Protein AF-A0A4Y2BLW6-F1 (afdb_monomer_lite)

Structure (mmCIF, N/CA/C/O backbone):
data_AF-A0A4Y2BLW6-F1
#
_entry.id   AF-A0A4Y2BLW6-F1
#
loop_
_atom_site.group_PDB
_atom_site.id
_atom_site.type_symbol
_atom_site.label_atom_id
_atom_site.label_alt_id
_atom_site.label_comp_id
_atom_site.label_asym_id
_atom_site.label_entity_id
_atom_site.label_seq_id
_atom_site.pdbx_PDB_ins_code
_atom_site.Cartn_x
_atom_site.Cartn_y
_atom_site.Cartn_z
_atom_site.occupancy
_atom_site.B_iso_or_equiv
_atom_site.auth_seq_id
_atom_site.auth_comp_id
_atom_site.auth_asym_id
_atom_site.auth_atom_id
_atom_site.pdbx_PDB_model_num
ATOM 1 N N . MET A 1 1 ? 27.869 0.928 -22.771 1.00 40.59 1 MET A N 1
ATOM 2 C CA . MET A 1 1 ? 28.535 0.443 -21.534 1.00 40.59 1 MET A CA 1
ATOM 3 C C . MET A 1 1 ? 27.654 0.499 -20.268 1.00 40.59 1 MET A C 1
ATOM 5 O O . MET A 1 1 ? 28.111 0.060 -19.222 1.00 40.59 1 MET A O 1
ATOM 9 N N . LEU A 1 2 ? 26.396 0.978 -20.333 1.00 40.78 2 LEU A N 1
ATOM 10 C CA . LEU A 1 2 ? 25.452 0.998 -19.196 1.00 40.78 2 LEU A CA 1
ATOM 11 C C . LEU A 1 2 ? 24.601 -0.282 -19.042 1.00 40.78 2 LEU A C 1
ATOM 13 O O . LEU A 1 2 ? 23.996 -0.475 -17.993 1.00 40.78 2 LEU A O 1
ATOM 17 N N . GLU A 1 3 ? 24.599 -1.186 -20.024 1.00 51.84 3 GLU A N 1
ATOM 18 C CA . GLU A 1 3 ? 23.771 -2.406 -19.983 1.00 51.84 3 GLU A CA 1
ATOM 19 C C . GLU A 1 3 ? 24.405 -3.575 -19.202 1.00 51.84 3 GLU A C 1
ATOM 21 O O . GLU A 1 3 ? 23.697 -4.379 -18.597 1.00 51.84 3 GLU A O 1
ATOM 26 N N . PHE A 1 4 ? 25.739 -3.642 -19.105 1.00 40.47 4 PHE A N 1
ATOM 27 C CA . PHE A 1 4 ? 26.438 -4.756 -18.441 1.00 40.47 4 PHE A CA 1
ATOM 28 C C . PHE A 1 4 ? 26.279 -4.763 -16.910 1.00 40.47 4 PHE A C 1
ATOM 30 O O . PHE A 1 4 ? 26.214 -5.823 -16.292 1.00 40.47 4 PHE A O 1
ATOM 37 N N . ARG A 1 5 ? 26.148 -3.589 -16.273 1.00 44.56 5 ARG A N 1
ATOM 38 C CA . ARG A 1 5 ? 25.908 -3.499 -14.817 1.00 44.56 5 ARG A CA 1
ATOM 39 C C . ARG A 1 5 ? 24.470 -3.850 -14.427 1.00 44.56 5 ARG A C 1
ATOM 41 O O . ARG A 1 5 ? 24.249 -4.299 -13.304 1.00 44.56 5 ARG A O 1
ATOM 48 N N . VAL A 1 6 ? 23.516 -3.656 -15.337 1.00 51.31 6 VAL A N 1
ATOM 49 C CA . VAL A 1 6 ? 22.105 -4.017 -15.134 1.00 51.31 6 VAL A CA 1
ATOM 50 C C . VAL A 1 6 ? 21.927 -5.524 -15.315 1.00 51.31 6 VAL A C 1
ATOM 52 O O . VAL A 1 6 ? 21.319 -6.168 -14.463 1.00 51.31 6 VAL A O 1
ATOM 55 N N . LEU A 1 7 ? 22.560 -6.106 -16.338 1.00 50.34 7 LEU A N 1
ATOM 56 C CA . LEU A 1 7 ? 22.544 -7.551 -16.570 1.00 50.34 7 LEU A CA 1
ATOM 57 C C . LEU A 1 7 ? 23.270 -8.339 -15.469 1.00 50.34 7 LEU A C 1
ATOM 59 O O . LEU A 1 7 ? 22.717 -9.327 -15.000 1.00 50.34 7 LEU A O 1
ATOM 63 N N . CYS A 1 8 ? 24.429 -7.883 -14.971 1.00 44.72 8 CYS A N 1
ATOM 64 C CA . CYS A 1 8 ? 25.120 -8.578 -13.873 1.00 44.72 8 CYS A CA 1
ATOM 65 C C . CYS A 1 8 ? 24.321 -8.584 -12.561 1.00 44.72 8 CYS A C 1
ATOM 67 O O . CYS A 1 8 ? 24.333 -9.586 -11.857 1.00 44.72 8 CYS A O 1
ATOM 69 N N . LYS A 1 9 ? 23.588 -7.511 -12.226 1.00 51.50 9 LYS A N 1
ATOM 70 C CA . LYS A 1 9 ? 22.711 -7.521 -11.039 1.00 51.50 9 LYS A CA 1
ATOM 71 C C . LYS A 1 9 ? 21.482 -8.404 -11.236 1.00 51.50 9 LYS A C 1
ATOM 73 O O . LYS A 1 9 ? 21.091 -9.100 -10.308 1.00 51.50 9 LYS A O 1
ATOM 78 N N . MET A 1 10 ? 20.915 -8.411 -12.441 1.00 54.09 10 MET A N 1
ATOM 79 C CA . MET A 1 10 ? 19.788 -9.278 -12.775 1.00 54.09 10 MET A CA 1
ATOM 80 C C . MET A 1 10 ? 20.183 -10.761 -12.717 1.00 54.09 10 MET A C 1
ATOM 82 O O . MET A 1 10 ? 19.419 -11.558 -12.194 1.00 54.09 10 MET A O 1
ATOM 86 N N . TYR A 1 11 ? 21.394 -11.122 -13.163 1.00 52.09 11 TYR A N 1
ATOM 87 C CA . TYR A 1 11 ? 21.902 -12.499 -13.125 1.00 52.09 11 TYR A CA 1
ATOM 88 C C . TYR A 1 11 ? 22.244 -12.976 -11.704 1.00 52.09 11 TYR A C 1
ATOM 90 O O . TYR A 1 11 ? 22.006 -14.133 -11.381 1.00 52.09 11 TYR A O 1
ATOM 98 N N . VAL A 1 12 ? 22.749 -12.089 -10.837 1.00 54.69 12 VAL A N 1
ATOM 99 C CA . VAL A 1 12 ? 23.032 -12.424 -9.428 1.00 54.69 12 VAL A CA 1
ATOM 100 C C . VAL A 1 12 ? 21.733 -12.616 -8.639 1.00 54.69 12 VAL A C 1
ATOM 102 O O . VAL A 1 12 ? 21.592 -13.631 -7.974 1.00 54.69 12 VAL A O 1
ATOM 105 N N . CYS A 1 13 ? 20.724 -11.751 -8.811 1.00 49.78 13 CYS A N 1
ATOM 106 C CA . CYS A 1 13 ? 19.409 -11.971 -8.191 1.00 49.78 13 CYS A CA 1
ATOM 107 C C . CYS A 1 13 ? 18.672 -13.197 -8.762 1.00 49.78 13 CYS A C 1
ATOM 109 O O . CYS A 1 13 ? 17.903 -13.834 -8.050 1.00 49.78 13 CYS A O 1
ATOM 111 N N . TYR A 1 14 ? 18.911 -13.543 -10.030 1.00 49.50 14 TYR A N 1
ATOM 112 C CA . TYR A 1 14 ? 18.398 -14.765 -10.653 1.00 49.50 14 TYR A CA 1
ATOM 113 C C . TYR A 1 14 ? 19.078 -16.022 -10.084 1.00 49.50 14 TYR A C 1
ATOM 115 O O . TYR A 1 14 ? 18.399 -17.003 -9.804 1.00 49.50 14 TYR A O 1
ATOM 123 N N . LEU A 1 15 ? 20.394 -15.984 -9.839 1.00 48.50 15 LEU A N 1
ATOM 124 C CA . LEU A 1 15 ? 21.137 -17.056 -9.164 1.00 48.50 15 LEU A CA 1
ATOM 125 C C . LEU A 1 15 ? 20.735 -17.201 -7.686 1.00 48.50 15 LEU A C 1
ATOM 127 O O . LEU A 1 15 ? 20.573 -18.325 -7.219 1.00 48.50 15 LEU A O 1
ATOM 131 N N . ASP A 1 16 ? 20.477 -16.098 -6.981 1.00 41.81 16 ASP A N 1
ATOM 132 C CA . ASP A 1 16 ? 19.990 -16.121 -5.594 1.00 41.81 16 ASP A CA 1
ATOM 133 C C . ASP A 1 16 ? 18.547 -16.660 -5.497 1.00 41.81 16 ASP A C 1
ATOM 135 O O . ASP A 1 16 ? 18.219 -17.418 -4.584 1.00 41.81 16 ASP A O 1
ATOM 139 N N . ALA A 1 17 ? 17.688 -16.349 -6.475 1.00 44.06 17 ALA A N 1
ATOM 140 C CA . ALA A 1 17 ? 16.327 -16.887 -6.566 1.00 44.06 17 ALA A CA 1
ATOM 141 C C . ALA A 1 17 ? 16.292 -18.384 -6.939 1.00 44.06 17 ALA A C 1
ATOM 143 O O . ALA A 1 17 ? 15.412 -19.113 -6.479 1.00 44.06 17 ALA A O 1
ATOM 144 N N . ILE A 1 18 ? 17.270 -18.868 -7.717 1.00 44.72 18 ILE A N 1
ATOM 145 C CA . ILE A 1 18 ? 17.449 -20.301 -8.012 1.00 44.72 18 ILE A CA 1
ATOM 146 C C . ILE A 1 18 ? 17.840 -21.087 -6.746 1.00 44.72 18 ILE A C 1
ATOM 148 O O . ILE A 1 18 ? 17.411 -22.229 -6.589 1.00 44.72 18 ILE A O 1
ATOM 152 N N . ILE A 1 19 ? 18.592 -20.481 -5.819 1.00 44.25 19 ILE A N 1
ATOM 153 C CA . ILE A 1 19 ? 19.014 -21.118 -4.557 1.00 44.25 19 ILE A CA 1
ATOM 154 C C . ILE A 1 19 ? 17.853 -21.238 -3.546 1.00 44.25 19 ILE A C 1
ATOM 156 O O . ILE A 1 19 ? 17.834 -22.180 -2.757 1.00 44.25 19 ILE A O 1
ATOM 160 N N . ILE A 1 20 ? 16.861 -20.337 -3.583 1.00 49.72 20 ILE A N 1
ATOM 161 C CA . ILE A 1 20 ? 15.760 -20.272 -2.594 1.00 49.72 20 ILE A CA 1
ATOM 162 C C . ILE A 1 20 ? 14.512 -21.088 -3.011 1.00 49.72 20 ILE A C 1
ATOM 164 O O . ILE A 1 20 ? 13.627 -21.341 -2.198 1.00 49.72 20 ILE A O 1
ATOM 168 N N . GLY A 1 21 ? 14.466 -21.623 -4.236 1.00 44.47 21 GLY A N 1
ATOM 169 C CA . GLY A 1 21 ? 13.564 -22.735 -4.566 1.00 44.47 21 GLY A CA 1
ATOM 170 C C . GLY A 1 21 ? 12.084 -22.393 -4.796 1.00 44.47 21 GLY A C 1
ATOM 171 O O . GLY A 1 21 ? 11.241 -23.285 -4.706 1.00 44.47 21 GLY A O 1
ATOM 172 N N . GLU A 1 22 ? 11.730 -21.162 -5.170 1.00 43.47 22 GLU A N 1
ATOM 173 C CA . GLU A 1 22 ? 10.363 -20.848 -5.621 1.00 43.47 22 GLU A CA 1
ATOM 174 C C . GLU A 1 22 ? 10.171 -21.161 -7.118 1.00 43.47 22 GLU A C 1
ATOM 176 O O . GLU A 1 22 ? 10.156 -20.287 -7.984 1.00 43.47 22 GLU A O 1
ATOM 181 N N . LYS A 1 23 ? 9.980 -22.448 -7.436 1.00 42.44 23 LYS A N 1
ATOM 182 C CA . LYS A 1 23 ? 9.751 -22.959 -8.808 1.00 42.44 23 LYS A CA 1
ATOM 183 C C . LYS A 1 23 ? 8.566 -22.320 -9.555 1.00 42.44 23 LYS A C 1
ATOM 185 O O . LYS A 1 23 ? 8.520 -22.375 -10.779 1.00 42.44 23 LYS A O 1
ATOM 190 N N . LYS A 1 24 ? 7.618 -21.698 -8.851 1.00 43.09 24 LYS A N 1
ATOM 191 C CA . LYS A 1 24 ? 6.344 -21.233 -9.426 1.00 43.09 24 LYS A CA 1
ATOM 192 C C . LYS A 1 24 ? 6.463 -19.944 -10.249 1.00 43.09 24 LYS A C 1
ATOM 194 O O . LYS A 1 24 ? 5.671 -19.725 -11.157 1.00 43.09 24 LYS A O 1
ATOM 199 N N . ILE A 1 25 ? 7.467 -19.110 -9.969 1.00 44.31 25 ILE A N 1
ATOM 200 C CA . ILE A 1 25 ? 7.733 -17.880 -10.739 1.00 44.31 25 ILE A CA 1
ATOM 201 C C . ILE A 1 25 ? 8.405 -18.221 -12.083 1.00 44.31 25 ILE A C 1
ATOM 203 O O . ILE A 1 25 ? 8.240 -17.503 -13.067 1.00 44.31 25 ILE A O 1
ATOM 207 N N . PHE A 1 26 ? 9.122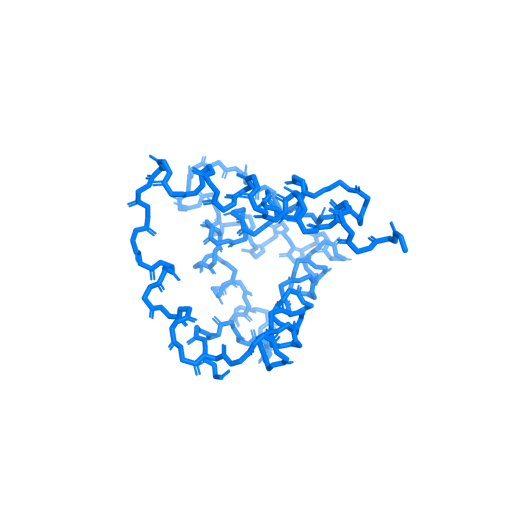 -19.347 -12.142 1.00 38.28 26 PHE A N 1
ATOM 208 C CA . PHE A 1 26 ? 9.906 -19.756 -13.305 1.00 38.28 26 PHE A CA 1
ATOM 209 C C . PHE A 1 26 ? 9.065 -20.373 -14.433 1.00 38.28 26 PHE A C 1
ATOM 211 O O . PHE A 1 26 ? 9.387 -20.179 -15.602 1.00 38.28 26 PHE A O 1
ATOM 218 N N . GLU A 1 27 ? 7.967 -21.072 -14.121 1.00 40.47 27 GLU A N 1
ATOM 219 C CA . GLU A 1 27 ? 7.126 -21.709 -15.152 1.00 40.47 27 GLU A CA 1
ATOM 220 C C . GLU A 1 27 ? 6.471 -20.690 -16.102 1.00 40.47 27 GLU A C 1
ATOM 222 O O . GLU A 1 27 ? 6.361 -20.953 -17.298 1.00 40.47 27 GLU A O 1
ATOM 227 N N . ASN A 1 28 ? 6.160 -19.480 -15.625 1.00 45.19 28 ASN A N 1
ATOM 228 C CA . ASN A 1 28 ? 5.595 -18.410 -16.458 1.00 45.19 28 ASN A CA 1
ATOM 229 C C . ASN A 1 28 ? 6.636 -17.639 -17.293 1.00 45.19 28 ASN A C 1
ATOM 231 O O . ASN A 1 28 ? 6.262 -16.825 -18.137 1.00 45.19 28 ASN A O 1
ATOM 235 N N . PHE A 1 29 ? 7.938 -17.869 -17.089 1.00 45.03 29 PHE A N 1
ATOM 236 C CA . PHE A 1 29 ? 8.998 -17.168 -17.826 1.00 45.03 29 PHE A CA 1
ATOM 237 C C . PHE A 1 29 ? 9.217 -17.735 -19.243 1.00 45.03 29 PHE A C 1
ATOM 239 O O . PHE A 1 29 ? 9.844 -17.092 -20.082 1.00 45.03 29 PHE A O 1
ATOM 246 N N . ASN A 1 30 ? 8.682 -18.926 -19.531 1.00 48.25 30 ASN A N 1
ATOM 247 C CA . ASN A 1 30 ? 9.029 -19.710 -20.719 1.00 48.25 30 ASN A CA 1
ATOM 248 C C . ASN A 1 30 ? 8.205 -19.420 -21.991 1.00 48.25 30 ASN A C 1
ATOM 250 O O . ASN A 1 30 ? 8.397 -20.120 -22.982 1.00 48.25 30 ASN A O 1
ATOM 254 N N . HIS A 1 31 ? 7.332 -18.403 -22.021 1.00 53.84 31 HIS A N 1
ATOM 255 C CA . HIS A 1 31 ? 6.523 -18.107 -23.222 1.00 53.84 31 HIS A CA 1
ATOM 256 C C . HIS A 1 31 ? 6.557 -16.640 -23.706 1.00 53.84 31 HIS A C 1
ATOM 258 O O . HIS A 1 31 ? 6.043 -16.346 -24.784 1.00 53.84 31 HIS A O 1
ATOM 264 N N . LEU A 1 32 ? 7.164 -15.698 -22.971 1.00 52.31 32 LEU A N 1
ATOM 265 C CA . LEU A 1 32 ? 7.221 -14.289 -23.393 1.00 52.31 32 LEU A CA 1
ATOM 266 C C . LEU A 1 32 ? 8.616 -13.890 -23.873 1.00 52.31 32 LEU A C 1
ATOM 268 O O . LEU A 1 32 ? 9.613 -14.086 -23.176 1.00 52.31 32 LEU A O 1
ATOM 272 N N . SER A 1 33 ? 8.688 -13.252 -25.043 1.00 61.88 33 SER A N 1
ATOM 273 C CA . SER A 1 33 ? 9.930 -12.634 -25.496 1.00 61.88 33 SER A CA 1
ATOM 274 C C . SER A 1 33 ?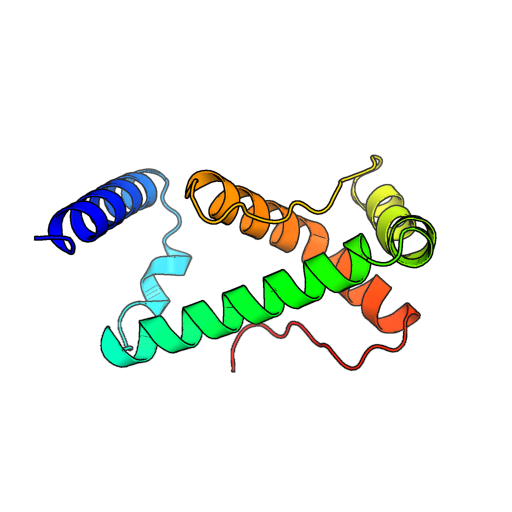 10.339 -11.511 -24.530 1.00 61.88 33 SER A C 1
ATOM 276 O O . SER A 1 33 ? 9.500 -10.787 -23.985 1.00 61.88 33 SER A O 1
ATOM 278 N N . ARG A 1 34 ? 11.650 -11.321 -24.318 1.00 56.06 34 ARG A N 1
ATOM 279 C CA . ARG A 1 34 ? 12.196 -10.259 -23.445 1.00 56.06 34 ARG A CA 1
ATOM 280 C C . ARG A 1 34 ? 11.606 -8.874 -23.764 1.00 56.06 34 ARG A C 1
ATOM 282 O O . ARG A 1 34 ? 11.438 -8.058 -22.862 1.00 56.06 34 ARG A O 1
ATOM 289 N N . VAL A 1 35 ? 11.297 -8.625 -25.037 1.00 60.22 35 VAL A N 1
ATOM 290 C CA . VAL A 1 35 ? 10.757 -7.359 -25.555 1.00 60.22 35 VAL A CA 1
ATOM 291 C C . VAL A 1 35 ? 9.331 -7.099 -25.059 1.00 60.22 35 VAL A C 1
ATOM 293 O O . VAL A 1 35 ? 8.990 -5.957 -24.769 1.00 60.22 35 VAL A O 1
ATOM 296 N N . GLU A 1 36 ? 8.520 -8.141 -24.889 1.00 62.72 36 GLU A N 1
ATOM 297 C CA . GLU A 1 36 ? 7.126 -8.031 -24.434 1.00 62.72 36 GLU A CA 1
ATOM 298 C C . GLU A 1 36 ? 6.998 -8.108 -22.909 1.00 62.72 36 GLU A C 1
ATOM 300 O O . GLU A 1 36 ? 6.079 -7.532 -22.325 1.00 62.72 36 GLU A O 1
ATOM 305 N N . ALA A 1 37 ? 7.936 -8.788 -22.246 1.00 66.81 37 ALA A N 1
ATOM 306 C CA . ALA A 1 37 ? 7.941 -8.937 -20.795 1.00 66.81 37 ALA A CA 1
ATOM 307 C C . ALA A 1 37 ? 8.233 -7.608 -20.072 1.00 66.81 37 ALA A C 1
ATOM 309 O O . ALA A 1 37 ? 7.557 -7.258 -19.104 1.00 66.81 37 ALA A O 1
ATOM 310 N N . ILE A 1 38 ? 9.225 -6.843 -20.547 1.00 69.00 38 ILE A N 1
ATOM 311 C CA . ILE A 1 38 ? 9.693 -5.618 -19.873 1.00 69.00 38 ILE A CA 1
ATOM 312 C C . ILE A 1 38 ? 8.579 -4.556 -19.733 1.00 69.00 38 ILE A C 1
ATOM 314 O O . ILE A 1 38 ? 8.396 -4.055 -18.618 1.00 69.00 38 ILE A O 1
ATOM 318 N N . PRO A 1 39 ? 7.806 -4.215 -20.788 1.00 75.19 39 PRO A N 1
ATOM 319 C CA . PRO A 1 39 ? 6.711 -3.251 -20.676 1.00 75.19 39 PRO A CA 1
ATOM 320 C C . PRO A 1 39 ? 5.619 -3.707 -19.702 1.00 75.19 39 PRO A C 1
ATOM 322 O O . PRO A 1 39 ? 5.242 -2.943 -18.815 1.00 75.19 39 PRO A O 1
ATOM 325 N N . ARG A 1 40 ? 5.191 -4.975 -19.787 1.00 74.88 40 ARG A N 1
ATOM 326 C CA . ARG A 1 40 ? 4.137 -5.535 -18.924 1.00 74.88 40 ARG A CA 1
ATOM 327 C C . ARG A 1 40 ? 4.499 -5.456 -17.443 1.00 74.88 40 ARG A C 1
ATOM 329 O O . ARG A 1 40 ? 3.695 -5.002 -16.630 1.00 74.88 40 ARG A O 1
ATOM 336 N N . TYR A 1 41 ? 5.723 -5.842 -17.079 1.00 76.94 41 TYR A N 1
ATOM 337 C CA . TYR A 1 41 ? 6.170 -5.740 -15.689 1.00 76.94 41 TYR A CA 1
ATOM 338 C C . TYR A 1 41 ? 6.242 -4.291 -15.216 1.00 76.94 41 TYR A C 1
ATOM 340 O O . TYR A 1 41 ? 5.852 -3.996 -14.086 1.00 76.94 41 TYR A O 1
ATOM 348 N N . ASN A 1 42 ? 6.699 -3.366 -16.063 1.00 81.19 42 ASN A N 1
ATOM 349 C CA . ASN A 1 42 ? 6.708 -1.955 -15.700 1.00 81.19 42 ASN A CA 1
ATOM 350 C C . ASN A 1 42 ? 5.285 -1.430 -15.453 1.00 81.19 42 ASN A C 1
ATOM 352 O O . ASN A 1 42 ? 5.073 -0.735 -14.461 1.00 81.19 42 ASN A O 1
ATOM 356 N N . ASP A 1 43 ? 4.308 -1.812 -16.275 1.00 82.75 43 ASP A N 1
ATOM 357 C CA . ASP A 1 43 ? 2.909 -1.413 -16.098 1.00 82.75 43 ASP A CA 1
ATOM 358 C C . ASP A 1 43 ? 2.318 -1.946 -14.789 1.00 82.75 43 ASP A C 1
ATOM 360 O O . ASP A 1 43 ? 1.705 -1.185 -14.032 1.00 82.75 43 ASP A O 1
ATOM 364 N N . LEU A 1 44 ? 2.573 -3.216 -14.456 1.00 81.94 44 LEU A N 1
ATOM 365 C CA . LEU A 1 44 ? 2.192 -3.805 -13.166 1.00 81.94 44 LEU A CA 1
ATOM 366 C C . LEU A 1 44 ? 2.830 -3.051 -11.992 1.00 81.94 44 LEU A C 1
ATOM 368 O O . LEU A 1 44 ? 2.143 -2.669 -11.041 1.00 81.94 44 LEU A O 1
ATOM 372 N N . LEU A 1 45 ? 4.126 -2.746 -12.075 1.00 84.38 45 LEU A N 1
ATOM 373 C CA . LEU A 1 45 ? 4.817 -1.965 -11.049 1.00 84.38 45 LEU A CA 1
ATOM 374 C C . LEU A 1 45 ? 4.242 -0.550 -10.919 1.00 84.38 45 LEU A C 1
ATOM 376 O O . LEU A 1 45 ? 4.125 -0.034 -9.805 1.00 84.38 45 LEU A O 1
ATOM 380 N N . GLN A 1 46 ? 3.861 0.098 -12.024 1.00 86.25 46 GLN A N 1
ATOM 381 C CA . GLN A 1 46 ? 3.196 1.400 -11.964 1.00 86.25 46 GLN A CA 1
ATOM 3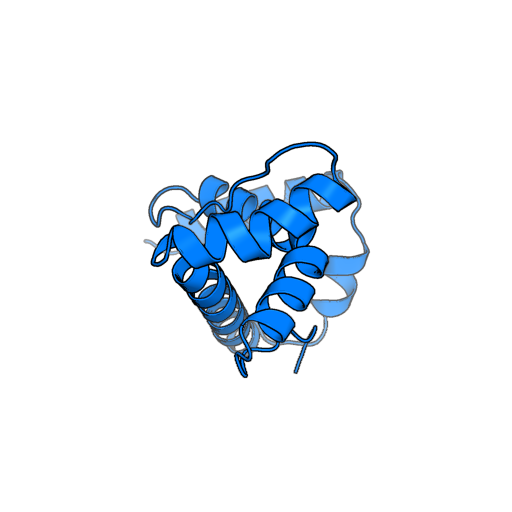82 C C . GLN A 1 46 ? 1.811 1.302 -11.321 1.00 86.25 46 GLN A C 1
ATOM 384 O O . GLN A 1 46 ? 1.467 2.184 -10.531 1.00 86.25 46 GLN A O 1
ATOM 389 N N . LYS A 1 47 ? 1.033 0.245 -11.595 1.00 87.19 47 LYS A N 1
ATOM 390 C CA . LYS A 1 47 ? -0.255 -0.010 -10.925 1.00 87.19 47 LYS A CA 1
ATOM 391 C C . LYS A 1 47 ? -0.064 -0.143 -9.411 1.00 87.19 47 LYS A C 1
ATOM 393 O O . LYS A 1 47 ? -0.716 0.579 -8.656 1.00 87.19 47 LYS A O 1
ATOM 398 N N . VAL A 1 48 ? 0.893 -0.958 -8.963 1.00 87.31 48 VAL A N 1
ATOM 399 C CA . VAL A 1 48 ? 1.215 -1.120 -7.530 1.00 87.31 48 VAL A CA 1
ATOM 400 C C . VAL A 1 48 ? 1.628 0.214 -6.902 1.00 87.31 48 VAL A C 1
ATOM 402 O O . VAL A 1 48 ? 1.078 0.620 -5.878 1.00 87.31 48 VAL A O 1
ATOM 405 N N . ARG A 1 49 ? 2.531 0.970 -7.544 1.00 90.50 49 ARG A N 1
ATOM 406 C CA . ARG A 1 49 ? 2.940 2.301 -7.057 1.00 90.50 49 ARG A CA 1
ATOM 407 C C . ARG A 1 49 ? 1.768 3.276 -6.967 1.00 90.50 49 ARG A C 1
ATOM 409 O O . ARG A 1 49 ? 1.742 4.095 -6.050 1.00 90.50 49 ARG A O 1
ATOM 416 N N . LYS A 1 50 ? 0.817 3.232 -7.908 1.00 89.44 50 LYS A N 1
ATOM 417 C CA . LYS A 1 50 ? -0.408 4.049 -7.859 1.00 89.44 50 LYS A CA 1
ATOM 418 C C . LYS A 1 50 ? -1.272 3.665 -6.656 1.00 89.44 50 LYS A C 1
ATOM 420 O O . LYS A 1 50 ? -1.649 4.565 -5.910 1.00 89.44 50 LYS A O 1
ATOM 425 N N . GLY A 1 51 ? -1.494 2.370 -6.422 1.00 85.88 51 GLY A N 1
ATOM 426 C CA . GLY A 1 51 ? -2.231 1.868 -5.256 1.00 85.88 51 GLY A CA 1
ATOM 427 C C . GLY A 1 51 ? -1.597 2.301 -3.935 1.00 85.88 51 GLY A C 1
ATOM 428 O O . GLY A 1 51 ? -2.248 2.923 -3.103 1.00 85.88 51 GLY A O 1
ATOM 429 N N . VAL A 1 52 ? -0.286 2.099 -3.777 1.00 89.06 52 VAL A N 1
ATOM 430 C CA . VAL A 1 52 ? 0.445 2.551 -2.580 1.00 89.06 52 VAL A CA 1
ATOM 431 C C . VAL A 1 52 ? 0.322 4.068 -2.386 1.00 89.06 52 VAL A C 1
ATOM 433 O O . VAL A 1 52 ? 0.078 4.540 -1.275 1.00 89.06 52 VAL A O 1
ATOM 436 N N . LYS A 1 53 ? 0.458 4.858 -3.459 1.00 89.94 53 LYS A N 1
ATOM 437 C CA . LYS A 1 53 ? 0.321 6.322 -3.392 1.00 89.94 53 LYS A CA 1
ATOM 438 C C . LYS A 1 53 ? -1.087 6.771 -3.016 1.00 89.94 53 LYS A C 1
ATOM 440 O O . LYS A 1 53 ? -1.195 7.804 -2.363 1.00 89.94 53 LYS A O 1
ATOM 445 N N . LEU A 1 54 ? -2.132 6.045 -3.413 1.00 87.31 54 LEU A N 1
ATOM 446 C CA . LEU A 1 54 ? -3.518 6.368 -3.065 1.00 87.31 54 LEU A CA 1
ATOM 447 C C . LEU A 1 54 ? -3.682 6.460 -1.545 1.00 87.31 54 LEU A C 1
ATOM 449 O O . LEU A 1 54 ? -4.154 7.474 -1.035 1.00 87.31 54 LEU A O 1
ATOM 453 N N . PHE A 1 55 ? -3.205 5.443 -0.828 1.00 86.12 55 PHE A N 1
ATOM 454 C CA . PHE A 1 55 ? -3.288 5.409 0.627 1.00 86.12 55 PHE A CA 1
ATOM 455 C C . PHE A 1 55 ? -2.310 6.386 1.285 1.00 86.12 55 PHE A C 1
ATOM 457 O O . PHE A 1 55 ? -2.698 7.135 2.173 1.00 86.12 55 PHE A O 1
ATOM 464 N N . LYS A 1 56 ? -1.057 6.475 0.814 1.00 86.56 56 LYS A N 1
ATOM 465 C CA . LYS A 1 56 ? -0.073 7.401 1.414 1.00 86.56 56 LYS A CA 1
ATOM 466 C C . LYS A 1 56 ? -0.419 8.882 1.234 1.00 86.56 56 LYS A C 1
ATOM 468 O O . LYS A 1 56 ? 0.083 9.708 1.986 1.00 86.56 56 LYS A O 1
ATOM 473 N N . ARG A 1 57 ? -1.240 9.234 0.238 1.00 87.12 57 ARG A N 1
ATOM 474 C CA . ARG A 1 57 ? -1.713 10.612 0.017 1.00 87.12 57 ARG A CA 1
ATOM 475 C C . ARG A 1 57 ? -2.857 11.017 0.940 1.00 87.12 57 ARG A C 1
ATOM 477 O O . ARG A 1 57 ? -3.077 12.210 1.105 1.00 87.12 57 ARG A O 1
ATOM 484 N N . SER A 1 58 ? -3.588 10.062 1.510 1.00 82.19 58 SER A N 1
ATOM 485 C CA . SER A 1 58 ? -4.729 10.338 2.380 1.00 82.19 58 SER A CA 1
ATOM 486 C C . SER A 1 58 ? -4.563 9.589 3.703 1.00 82.19 58 SER A C 1
ATOM 488 O O . SER A 1 58 ? -4.942 8.420 3.791 1.00 82.19 58 SER A O 1
ATOM 490 N N . PRO A 1 59 ? -4.026 10.261 4.741 1.00 77.50 59 PRO A N 1
ATOM 491 C CA . PRO A 1 59 ? -3.845 9.666 6.064 1.00 77.50 59 PRO A CA 1
ATOM 492 C C . PRO A 1 59 ? -5.146 9.082 6.623 1.00 77.50 59 PRO A C 1
ATOM 494 O O . PRO A 1 59 ? -5.153 7.970 7.131 1.00 77.50 59 PRO A O 1
ATOM 497 N N . THR A 1 60 ? -6.274 9.767 6.417 1.00 80.62 60 THR A N 1
ATOM 498 C CA . THR A 1 60 ? -7.599 9.311 6.860 1.00 80.62 60 THR A CA 1
ATOM 499 C C . THR A 1 60 ? -8.006 7.981 6.222 1.00 80.62 60 THR A C 1
ATOM 501 O O . THR A 1 60 ? -8.435 7.076 6.928 1.00 80.62 60 THR A O 1
ATOM 504 N N . LYS A 1 61 ? -7.829 7.814 4.902 1.00 78.06 61 LYS A N 1
ATOM 505 C CA . LYS A 1 61 ? -8.127 6.540 4.216 1.00 78.06 61 LYS A CA 1
ATOM 506 C C . LYS A 1 61 ? -7.189 5.423 4.666 1.00 78.06 61 LYS A C 1
ATOM 508 O O . LYS A 1 61 ? -7.589 4.265 4.754 1.00 78.06 61 LYS A O 1
ATOM 513 N N . TYR A 1 62 ? -5.936 5.768 4.933 1.00 82.62 62 TYR A N 1
ATOM 514 C CA . TYR A 1 62 ? -4.938 4.818 5.390 1.00 82.62 62 TYR A CA 1
ATOM 515 C C . TYR A 1 62 ? -5.237 4.312 6.811 1.00 82.62 62 TYR A C 1
ATOM 517 O O . TYR A 1 62 ? -5.297 3.101 7.013 1.00 82.62 62 TYR A O 1
ATOM 525 N N . ASP A 1 63 ? -5.500 5.207 7.763 1.00 80.06 63 ASP A N 1
ATOM 526 C CA . ASP A 1 63 ? -5.750 4.830 9.158 1.00 80.06 63 ASP A CA 1
ATOM 527 C C . ASP A 1 63 ? -7.146 4.226 9.370 1.00 80.06 63 ASP A C 1
ATOM 529 O O . ASP A 1 63 ? -7.287 3.265 10.125 1.00 80.06 63 ASP A O 1
ATOM 533 N N . MET A 1 64 ? -8.183 4.736 8.694 1.00 81.19 64 MET A N 1
ATOM 534 C CA . MET A 1 64 ? -9.559 4.272 8.924 1.00 81.19 64 MET A CA 1
ATOM 535 C C . MET A 1 64 ? -9.917 3.007 8.142 1.00 81.19 64 MET A C 1
ATOM 537 O O . MET A 1 64 ? -10.592 2.137 8.687 1.00 81.19 64 MET A O 1
ATOM 541 N N . CYS A 1 65 ? -9.488 2.889 6.882 1.00 82.75 65 CYS A N 1
ATOM 542 C CA . CYS A 1 65 ? -9.858 1.750 6.040 1.00 82.75 65 CYS A CA 1
ATOM 543 C C . CYS A 1 65 ? -8.782 0.666 6.105 1.00 82.75 65 CYS A C 1
ATOM 545 O O . CYS A 1 65 ? -9.054 -0.461 6.504 1.00 82.75 65 CYS A O 1
ATOM 547 N N . LEU A 1 66 ? -7.534 1.004 5.761 1.00 85.75 66 LEU A N 1
ATOM 548 C CA . LEU A 1 66 ? -6.489 -0.010 5.618 1.00 85.75 66 LEU A CA 1
ATOM 549 C C . LEU A 1 66 ? -6.006 -0.544 6.973 1.00 85.75 66 LEU A C 1
ATOM 551 O O . LEU A 1 66 ? -5.997 -1.756 7.171 1.00 85.75 66 LEU A O 1
ATOM 555 N N . GLN A 1 67 ? -5.626 0.325 7.917 1.00 90.12 67 GLN A N 1
ATOM 556 C CA . GLN A 1 67 ? -5.075 -0.135 9.201 1.00 90.12 67 GLN A CA 1
ATOM 557 C C . GL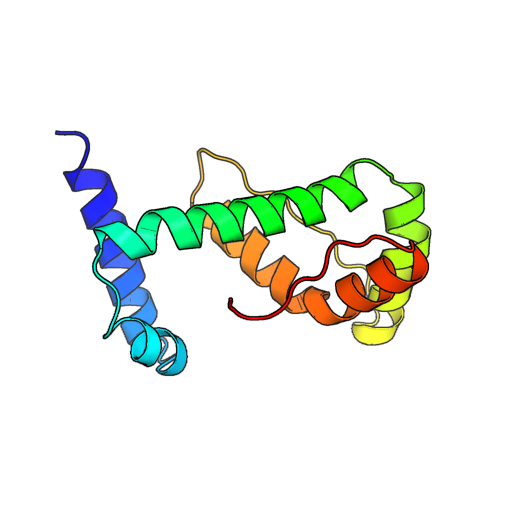N A 1 67 ? -6.077 -0.946 10.026 1.00 90.12 67 GLN A C 1
ATOM 559 O O . GLN A 1 67 ? -5.657 -1.833 10.764 1.00 90.12 67 GLN A O 1
ATOM 564 N N . LYS A 1 68 ? -7.384 -0.709 9.869 1.00 90.19 68 LYS A N 1
ATOM 565 C CA . LYS A 1 68 ? -8.426 -1.538 10.485 1.00 90.19 68 LYS A CA 1
ATOM 566 C C . LYS A 1 68 ? -8.299 -3.004 10.053 1.00 90.19 68 LYS A C 1
ATOM 568 O O . LYS A 1 68 ? -8.093 -3.868 10.900 1.00 90.19 68 LYS A O 1
ATOM 573 N N . TYR A 1 69 ? -8.317 -3.271 8.746 1.00 89.19 69 TYR A N 1
ATOM 574 C CA . TYR A 1 69 ? -8.197 -4.634 8.217 1.00 89.19 69 TYR A CA 1
ATOM 575 C C . TYR A 1 69 ? -6.840 -5.274 8.517 1.00 89.19 69 TYR A C 1
ATOM 577 O O . TYR A 1 69 ? -6.758 -6.464 8.805 1.00 89.19 69 TYR A O 1
ATOM 585 N N . VAL A 1 70 ? -5.771 -4.478 8.502 1.00 89.44 70 VAL A N 1
ATOM 586 C CA . VAL A 1 70 ? -4.419 -4.963 8.804 1.00 89.44 70 VAL A CA 1
ATOM 587 C C . VAL A 1 70 ? -4.276 -5.373 10.272 1.00 89.44 70 VAL A C 1
ATOM 589 O O . VAL A 1 70 ? -3.649 -6.392 10.566 1.00 89.44 70 VAL A O 1
ATOM 592 N N . LYS A 1 71 ? -4.886 -4.620 11.194 1.00 90.69 71 LYS A N 1
ATOM 593 C CA . LYS A 1 71 ? -4.946 -4.981 12.617 1.00 90.69 71 LYS A CA 1
ATOM 594 C C . LYS A 1 71 ? -5.760 -6.246 12.846 1.00 90.69 71 LYS A C 1
ATOM 596 O O . LYS A 1 71 ? -5.343 -7.067 13.653 1.00 90.69 71 LYS A O 1
ATOM 601 N N . GLU A 1 72 ? -6.880 -6.409 12.149 1.00 87.50 72 GLU A N 1
ATOM 602 C CA . GLU A 1 72 ? -7.714 -7.611 12.252 1.00 87.50 72 GLU A CA 1
ATOM 603 C C . GLU A 1 72 ? -6.973 -8.868 11.763 1.00 87.50 72 GLU A C 1
ATOM 605 O O . GLU A 1 72 ? -7.048 -9.906 12.412 1.00 87.50 72 GLU A O 1
ATOM 610 N N . ASP A 1 73 ? -6.221 -8.774 10.662 1.00 85.75 73 ASP A N 1
ATOM 611 C CA . ASP A 1 73 ? -5.543 -9.924 10.047 1.00 85.75 73 ASP A CA 1
ATOM 612 C C . ASP A 1 73 ? -4.200 -10.273 10.715 1.00 85.75 73 ASP A C 1
ATOM 614 O O . ASP A 1 73 ? -3.916 -11.427 11.028 1.00 85.75 73 ASP A O 1
ATOM 618 N N . THR A 1 74 ? -3.350 -9.271 10.963 1.00 83.06 74 THR A N 1
ATOM 619 C CA . THR A 1 74 ? -1.981 -9.481 11.471 1.00 83.06 74 THR A CA 1
ATOM 620 C C . THR A 1 74 ? -1.840 -9.179 12.973 1.00 83.06 74 THR A C 1
ATOM 622 O O . THR A 1 74 ? -0.797 -9.459 13.569 1.00 83.06 74 THR A O 1
ATOM 625 N N . GLY A 1 75 ? -2.850 -8.578 13.612 1.00 85.12 75 GLY A N 1
ATOM 626 C CA . GLY A 1 75 ? -2.801 -8.169 15.025 1.00 85.12 75 GLY A CA 1
ATOM 627 C C . GLY A 1 75 ? -1.887 -6.969 15.312 1.00 85.12 75 GLY A C 1
ATOM 628 O O . GLY A 1 75 ? -1.715 -6.578 16.465 1.00 85.12 75 GLY A O 1
ATOM 629 N N . LYS A 1 76 ? -1.256 -6.392 14.282 1.00 88.12 76 LYS A N 1
ATOM 630 C CA . LYS A 1 76 ? -0.322 -5.260 14.375 1.00 88.12 76 LYS A CA 1
ATOM 631 C C . LYS A 1 76 ? -0.489 -4.347 13.174 1.00 88.12 76 LYS A C 1
ATOM 633 O O . LYS A 1 76 ? -0.822 -4.805 12.086 1.00 88.12 76 LYS A O 1
ATOM 638 N N . GLU A 1 77 ? -0.171 -3.074 13.362 1.00 86.38 77 GLU A N 1
ATOM 639 C CA . GLU A 1 77 ? -0.104 -2.116 12.263 1.00 86.38 77 GLU A CA 1
ATOM 640 C C . GLU A 1 77 ? 1.068 -2.447 11.337 1.00 86.38 77 GLU A C 1
ATOM 642 O O . GLU A 1 77 ? 2.214 -2.603 11.770 1.00 86.38 77 GLU A O 1
ATOM 647 N N . LEU A 1 78 ? 0.782 -2.545 10.041 1.00 88.19 78 LEU A N 1
ATOM 648 C CA . LEU A 1 78 ? 1.792 -2.684 9.001 1.00 88.19 78 LEU A CA 1
ATOM 649 C C . LEU A 1 78 ? 1.642 -1.552 8.005 1.00 88.19 78 LEU A C 1
ATOM 651 O O . LEU A 1 78 ? 0.558 -1.311 7.470 1.00 88.19 78 LEU A O 1
ATOM 655 N N . SER A 1 79 ? 2.758 -0.880 7.731 1.00 87.44 79 SER A N 1
ATOM 656 C CA . SER A 1 79 ? 2.765 0.261 6.836 1.00 87.44 79 SER A CA 1
ATOM 657 C C . SER A 1 79 ? 3.110 -0.074 5.400 1.00 87.44 79 SER A C 1
ATOM 659 O O . SER A 1 79 ? 3.940 -0.938 5.107 1.00 87.44 79 SER A O 1
ATOM 661 N N . LEU A 1 80 ? 2.463 0.650 4.483 1.00 89.44 80 LEU A N 1
ATOM 662 C CA . LEU A 1 80 ? 2.785 0.581 3.066 1.00 89.44 80 LEU A CA 1
ATOM 663 C C . LEU A 1 80 ? 4.076 1.351 2.778 1.00 89.44 80 LEU A C 1
ATOM 665 O O . LEU A 1 80 ? 4.233 2.544 3.079 1.00 89.44 80 LEU A O 1
ATOM 669 N N . ILE A 1 81 ? 5.002 0.651 2.134 1.00 90.88 81 ILE A N 1
ATOM 670 C CA . ILE A 1 81 ? 6.305 1.168 1.730 1.00 90.88 81 ILE A CA 1
ATOM 671 C C . ILE A 1 81 ? 6.205 1.572 0.262 1.00 90.88 81 ILE A C 1
ATOM 673 O O . ILE A 1 81 ? 5.620 0.850 -0.535 1.00 90.88 81 ILE A O 1
ATOM 677 N N . LEU A 1 82 ? 6.761 2.731 -0.090 1.00 89.94 82 LEU A N 1
ATOM 678 C CA . LEU A 1 82 ? 6.953 3.124 -1.484 1.00 89.94 82 LEU A CA 1
ATOM 679 C C . LEU A 1 82 ? 8.436 2.957 -1.803 1.00 89.94 82 LEU A C 1
ATOM 681 O O . LEU A 1 82 ? 9.278 3.346 -0.991 1.00 89.94 82 LEU A O 1
ATOM 685 N N . ASP A 1 83 ? 8.744 2.379 -2.957 1.00 89.69 83 ASP A N 1
ATOM 686 C CA . ASP A 1 83 ? 10.118 2.163 -3.387 1.00 89.69 83 ASP A CA 1
ATOM 687 C C . ASP A 1 83 ? 10.856 3.484 -3.659 1.00 89.69 83 ASP A C 1
ATOM 689 O O . ASP A 1 83 ? 10.268 4.507 -4.023 1.00 89.69 83 ASP A O 1
ATOM 693 N N . CYS A 1 84 ? 12.178 3.460 -3.505 1.00 82.44 84 CYS A N 1
ATOM 694 C CA . CYS A 1 84 ? 13.059 4.539 -3.913 1.00 82.44 84 CYS A CA 1
ATOM 695 C C . CYS A 1 84 ? 13.832 4.137 -5.176 1.00 82.44 84 CYS A C 1
ATOM 697 O O . CYS A 1 84 ? 14.484 3.096 -5.241 1.00 82.44 84 CYS A O 1
ATOM 699 N N . ARG A 1 85 ? 13.797 5.009 -6.193 1.00 73.12 85 ARG A N 1
ATOM 700 C CA . ARG A 1 85 ? 14.282 4.709 -7.557 1.00 73.12 85 ARG A CA 1
ATOM 701 C C . ARG A 1 85 ? 15.731 4.215 -7.627 1.00 73.12 85 ARG A C 1
ATOM 703 O O . ARG A 1 85 ? 16.089 3.503 -8.554 1.00 73.12 85 ARG A O 1
ATOM 710 N N . ILE A 1 86 ? 16.565 4.629 -6.676 1.00 72.38 86 ILE A N 1
ATOM 711 C CA . ILE A 1 86 ? 18.019 4.424 -6.706 1.00 72.38 86 ILE A CA 1
ATOM 712 C C . ILE A 1 86 ? 18.417 3.095 -6.033 1.00 72.38 86 ILE A C 1
ATOM 714 O O . ILE A 1 86 ? 19.487 2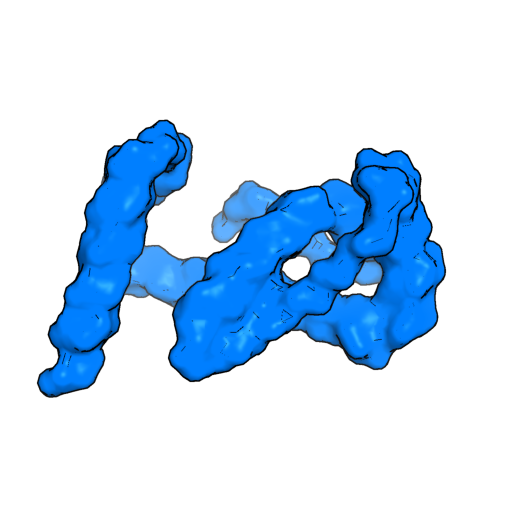.554 -6.314 1.00 72.38 86 ILE A O 1
ATOM 718 N N . ARG A 1 87 ? 17.569 2.525 -5.161 1.00 74.88 87 ARG A N 1
ATOM 719 C CA . ARG A 1 87 ? 17.909 1.337 -4.362 1.00 74.88 87 ARG A CA 1
ATOM 720 C C . ARG A 1 87 ? 16.990 0.172 -4.707 1.00 74.88 87 ARG A C 1
ATOM 722 O O . ARG A 1 87 ? 15.862 0.113 -4.235 1.00 74.88 87 ARG A O 1
ATOM 729 N N . TRP A 1 88 ? 17.505 -0.792 -5.462 1.00 75.50 88 TRP A N 1
ATOM 730 C CA . TRP A 1 88 ? 16.752 -1.965 -5.928 1.00 75.50 88 TRP A CA 1
ATOM 731 C C . TRP A 1 88 ? 16.062 -2.761 -4.803 1.00 75.50 88 TRP A C 1
ATOM 733 O O . TRP A 1 88 ? 14.906 -3.136 -4.960 1.00 75.50 88 TRP A O 1
ATOM 743 N N . ASN A 1 89 ? 16.700 -2.909 -3.635 1.00 81.25 89 ASN A N 1
ATOM 744 C CA . ASN A 1 89 ? 16.094 -3.576 -2.471 1.00 81.25 89 ASN A CA 1
ATOM 745 C C . ASN A 1 89 ? 14.762 -2.950 -2.042 1.00 81.25 89 ASN A C 1
ATOM 747 O O . ASN A 1 89 ? 13.884 -3.644 -1.547 1.00 81.25 89 ASN A O 1
ATOM 751 N N . SER A 1 90 ? 14.592 -1.641 -2.245 1.00 82.31 90 SER A N 1
ATOM 752 C CA . SER A 1 90 ? 13.351 -0.960 -1.871 1.00 82.31 90 SER A CA 1
ATOM 753 C C . SER A 1 90 ? 12.166 -1.363 -2.750 1.00 82.31 90 SER A C 1
ATOM 755 O O . SER A 1 90 ? 11.033 -1.346 -2.274 1.00 82.31 90 SER A O 1
ATOM 757 N N . LEU A 1 91 ? 12.424 -1.756 -4.004 1.00 83.00 91 LEU A N 1
ATOM 758 C CA . LEU A 1 91 ? 11.403 -2.267 -4.911 1.00 83.00 91 LEU A CA 1
ATOM 759 C C . LEU A 1 91 ? 10.903 -3.624 -4.425 1.00 83.00 91 LEU A C 1
ATOM 761 O O . LEU A 1 91 ? 9.696 -3.809 -4.296 1.00 83.00 91 LEU A O 1
ATOM 765 N N . LEU A 1 92 ? 11.828 -4.531 -4.100 1.00 84.62 92 LEU A N 1
ATOM 766 C CA . LEU A 1 92 ? 11.494 -5.845 -3.557 1.00 84.62 92 LEU A CA 1
ATOM 767 C C . LEU A 1 92 ? 10.686 -5.706 -2.261 1.00 84.62 92 LEU A C 1
ATOM 769 O O . LEU A 1 92 ? 9.576 -6.220 -2.177 1.00 84.62 92 LEU A O 1
ATOM 773 N N . SER A 1 93 ? 11.163 -4.895 -1.310 1.00 87.31 93 SER A N 1
ATOM 774 C CA . SER A 1 93 ? 10.445 -4.655 -0.053 1.00 87.31 93 SER A CA 1
ATOM 775 C C . SER A 1 93 ? 9.059 -4.026 -0.247 1.00 87.31 93 SER A C 1
ATOM 777 O O . SER A 1 93 ? 8.155 -4.294 0.543 1.00 87.31 93 SER A O 1
ATOM 779 N N . MET A 1 94 ? 8.865 -3.184 -1.272 1.00 90.19 94 MET A N 1
ATOM 780 C CA . MET A 1 94 ? 7.541 -2.655 -1.618 1.00 90.19 94 MET A CA 1
ATOM 781 C C . MET A 1 94 ? 6.620 -3.767 -2.125 1.00 90.19 94 MET A C 1
ATOM 783 O O . MET A 1 94 ? 5.480 -3.846 -1.674 1.00 90.19 94 MET A O 1
ATOM 787 N N . ILE A 1 95 ? 7.100 -4.615 -3.037 1.00 87.81 95 ILE A N 1
ATOM 788 C CA . ILE A 1 95 ? 6.308 -5.700 -3.632 1.00 87.81 95 ILE A CA 1
ATOM 789 C C . ILE A 1 95 ? 5.928 -6.733 -2.570 1.00 87.81 95 ILE A C 1
ATOM 791 O O . ILE A 1 95 ? 4.754 -7.064 -2.448 1.00 87.81 95 ILE A O 1
ATOM 795 N N . GLU A 1 96 ? 6.879 -7.180 -1.749 1.00 88.31 96 GLU A N 1
ATOM 796 C CA . GLU A 1 96 ? 6.626 -8.133 -0.661 1.00 88.31 96 GLU A CA 1
ATOM 797 C C . GLU A 1 96 ? 5.602 -7.589 0.342 1.00 88.31 96 GLU A C 1
ATOM 799 O O . GLU A 1 96 ? 4.655 -8.281 0.726 1.00 88.31 96 GLU A O 1
ATOM 804 N N . ARG A 1 97 ? 5.752 -6.318 0.748 1.00 90.88 97 ARG A N 1
ATOM 805 C CA . ARG A 1 97 ? 4.817 -5.668 1.675 1.00 90.88 97 ARG A CA 1
ATOM 806 C C . ARG A 1 97 ? 3.430 -5.525 1.060 1.00 90.88 97 ARG A C 1
ATOM 808 O O . ARG A 1 97 ? 2.443 -5.745 1.754 1.00 90.88 97 ARG A O 1
ATOM 815 N N . PHE A 1 98 ? 3.360 -5.153 -0.215 1.00 88.56 98 PHE A N 1
ATOM 816 C CA . PHE A 1 98 ? 2.103 -5.014 -0.939 1.00 88.56 98 PHE A CA 1
ATOM 817 C C . PHE A 1 98 ? 1.395 -6.363 -1.080 1.00 88.56 98 PHE A C 1
ATOM 819 O O . PHE A 1 98 ? 0.214 -6.454 -0.770 1.00 88.56 98 PHE A O 1
ATOM 826 N N . HIS A 1 99 ? 2.122 -7.420 -1.451 1.00 87.12 99 HIS A N 1
ATOM 827 C CA . HIS A 1 99 ? 1.579 -8.771 -1.570 1.00 87.12 99 HIS A CA 1
ATOM 828 C C . HIS A 1 99 ? 1.029 -9.280 -0.233 1.00 87.12 99 HIS A C 1
ATOM 830 O O . HIS A 1 99 ? -0.095 -9.769 -0.173 1.00 87.12 99 HIS A O 1
ATOM 836 N N . LYS A 1 100 ? 1.773 -9.083 0.866 1.00 87.50 100 LYS A N 1
ATOM 837 C CA . LYS A 1 100 ? 1.308 -9.447 2.212 1.00 87.50 100 LYS A CA 1
ATOM 838 C C . LYS A 1 100 ? -0.001 -8.750 2.596 1.00 87.50 100 LYS A C 1
ATOM 840 O O . LYS A 1 100 ? -0.817 -9.330 3.298 1.00 87.50 100 LYS A O 1
ATOM 845 N N . LEU A 1 101 ? -0.194 -7.510 2.153 1.00 89.31 101 LEU A N 1
ATOM 846 C CA . LEU A 1 101 ? -1.367 -6.702 2.482 1.00 89.31 101 LEU A CA 1
ATOM 847 C C . LEU A 1 101 ? -2.446 -6.737 1.393 1.00 89.31 101 LEU A C 1
ATOM 849 O O . LEU A 1 101 ? -3.447 -6.043 1.544 1.00 89.31 101 LEU A O 1
ATOM 853 N N . LYS A 1 102 ? -2.282 -7.535 0.327 1.00 88.62 102 LYS A N 1
ATOM 854 C CA . LYS A 1 102 ? -3.167 -7.548 -0.849 1.00 88.62 102 LYS A CA 1
ATOM 855 C C . LYS A 1 102 ? -4.637 -7.710 -0.457 1.00 88.62 102 LYS A C 1
ATOM 857 O O . LYS A 1 102 ? -5.454 -6.869 -0.802 1.00 88.62 102 LYS A O 1
ATOM 862 N N . VAL A 1 103 ? -4.944 -8.708 0.371 1.00 87.25 103 VAL A N 1
ATOM 863 C CA . VAL A 1 103 ? -6.317 -8.984 0.832 1.00 87.25 103 VAL A CA 1
ATOM 864 C C . VAL A 1 103 ? -6.905 -7.811 1.629 1.00 87.25 103 VAL A C 1
ATOM 866 O O . VAL A 1 103 ? -8.080 -7.482 1.482 1.00 87.25 103 VAL A O 1
ATOM 869 N N . CYS A 1 104 ? -6.097 -7.156 2.468 1.00 89.69 104 CYS A N 1
ATOM 870 C CA . CYS A 1 104 ? -6.528 -5.981 3.231 1.00 89.69 104 CYS A CA 1
ATOM 871 C C . CYS A 1 104 ? -6.745 -4.764 2.323 1.00 89.69 104 CYS A C 1
ATOM 873 O O . CYS A 1 104 ? -7.672 -3.988 2.538 1.00 89.69 104 CYS A O 1
ATOM 875 N N . ILE A 1 105 ? -5.890 -4.603 1.312 1.00 88.50 105 ILE A N 1
ATOM 876 C CA . ILE A 1 105 ? -5.993 -3.546 0.308 1.00 88.50 105 ILE A CA 1
ATOM 877 C C . ILE A 1 105 ? -7.266 -3.738 -0.514 1.00 88.50 105 ILE A C 1
ATOM 879 O O . ILE A 1 105 ? -8.014 -2.780 -0.650 1.00 88.50 105 ILE A O 1
ATOM 883 N N . ASP A 1 106 ? -7.561 -4.949 -0.985 1.00 88.31 106 ASP A N 1
ATOM 884 C CA . ASP A 1 106 ? -8.764 -5.228 -1.775 1.00 88.31 106 ASP A CA 1
ATOM 885 C C . ASP A 1 106 ? -10.043 -4.901 -0.987 1.00 88.31 106 ASP A C 1
ATOM 887 O O . ASP A 1 106 ? -10.911 -4.186 -1.487 1.00 88.31 106 ASP A O 1
ATOM 891 N N . LYS A 1 107 ? -10.121 -5.311 0.288 1.00 89.38 107 LYS A N 1
ATOM 892 C CA . LYS A 1 107 ? -11.224 -4.928 1.192 1.00 89.38 107 LYS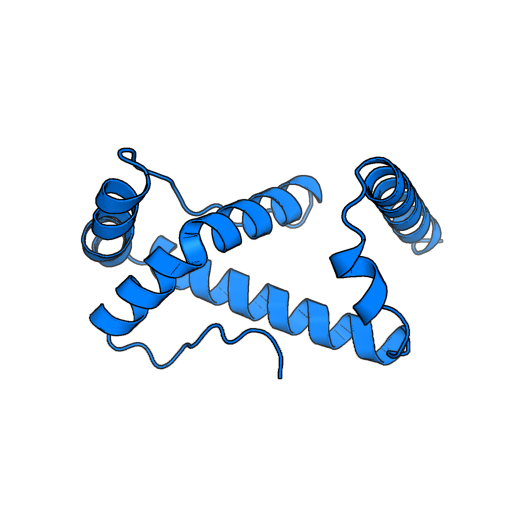 A CA 1
ATOM 893 C C . LYS A 1 107 ? -11.333 -3.410 1.361 1.00 89.38 107 LYS A C 1
ATOM 895 O O . LYS A 1 107 ? -12.416 -2.847 1.239 1.00 89.38 107 LYS A O 1
ATOM 900 N N . ALA A 1 108 ? -10.209 -2.731 1.594 1.00 88.25 108 ALA A N 1
ATOM 901 C CA . ALA A 1 108 ? -10.190 -1.279 1.751 1.00 88.25 108 ALA A CA 1
ATOM 902 C C . ALA A 1 108 ? -10.586 -0.536 0.462 1.00 88.25 108 ALA A C 1
ATOM 904 O O . ALA A 1 108 ? -11.196 0.527 0.533 1.00 88.25 108 ALA A O 1
ATOM 905 N N . LEU A 1 109 ? -10.247 -1.069 -0.714 1.00 86.62 109 LEU A N 1
ATOM 906 C CA . LEU A 1 109 ? -10.624 -0.488 -2.005 1.00 86.62 109 LEU A CA 1
ATOM 907 C C . LEU A 1 109 ? -12.128 -0.629 -2.270 1.00 86.62 109 LEU A C 1
ATOM 909 O O . LEU A 1 109 ? -12.724 0.317 -2.787 1.00 86.62 109 LEU A O 1
ATOM 913 N N . ILE A 1 110 ? -12.737 -1.749 -1.858 1.00 87.12 110 ILE A N 1
ATOM 914 C CA . ILE A 1 110 ? -14.195 -1.948 -1.894 1.00 87.12 110 ILE A CA 1
ATOM 915 C C . ILE A 1 110 ? -14.893 -0.904 -1.014 1.00 87.12 110 ILE A C 1
ATOM 917 O O . ILE A 1 110 ? -15.796 -0.220 -1.487 1.00 87.12 110 ILE A O 1
ATOM 921 N N . ASP A 1 111 ? -14.427 -0.707 0.222 1.00 86.50 111 ASP A N 1
ATOM 922 C CA . ASP A 1 111 ? -15.014 0.275 1.148 1.00 86.50 111 ASP A CA 1
ATOM 923 C C . ASP A 1 111 ? -14.887 1.724 0.664 1.00 86.50 111 ASP A C 1
ATOM 925 O O . ASP A 1 111 ? -15.768 2.551 0.891 1.00 86.50 111 ASP A O 1
ATOM 929 N N . ILE A 1 112 ? -13.771 2.054 0.008 1.00 84.56 112 ILE A N 1
ATOM 930 C CA . ILE A 1 112 ? -13.536 3.386 -0.563 1.00 84.56 112 ILE A CA 1
ATOM 931 C C . ILE A 1 112 ? -14.354 3.584 -1.855 1.00 84.56 112 ILE A C 1
ATOM 933 O O . ILE A 1 112 ? -14.518 4.725 -2.292 1.00 84.56 112 ILE A O 1
ATOM 937 N N . GLY A 1 113 ? -14.860 2.504 -2.462 1.00 79.62 113 GLY A N 1
ATOM 938 C CA . GLY A 1 113 ? -15.568 2.531 -3.741 1.00 79.62 113 GLY A CA 1
ATOM 939 C C . GLY A 1 113 ? -14.659 2.885 -4.918 1.00 79.62 113 GLY A C 1
ATOM 940 O O . GLY A 1 113 ? -15.082 3.583 -5.834 1.00 79.62 113 GLY A O 1
ATOM 941 N N . SER A 1 114 ? -13.380 2.495 -4.878 1.00 72.38 114 SER A N 1
ATOM 942 C CA . SER A 1 114 ? -12.454 2.763 -5.985 1.00 72.38 114 SER A CA 1
ATOM 943 C C . SER A 1 114 ? -12.509 1.662 -7.044 1.00 72.38 114 SER A C 1
ATOM 945 O O . SER A 1 114 ? -12.330 0.496 -6.704 1.00 72.38 114 SER A O 1
ATOM 947 N N . ASP A 1 115 ? -12.600 2.033 -8.323 1.00 68.81 115 ASP A N 1
ATOM 948 C CA . ASP A 1 115 ? -12.627 1.093 -9.464 1.00 68.81 115 ASP A CA 1
ATOM 949 C C . ASP A 1 115 ? -11.298 0.350 -9.717 1.00 68.81 115 ASP A C 1
ATOM 951 O O . ASP A 1 115 ? -11.174 -0.453 -10.640 1.00 68.81 115 ASP A O 1
ATOM 955 N N . THR A 1 116 ? -10.248 0.635 -8.943 1.00 67.88 116 THR A N 1
ATOM 956 C CA . THR A 1 116 ? -8.939 -0.003 -9.109 1.00 67.88 116 THR A CA 1
ATOM 957 C C . THR A 1 116 ? -8.941 -1.414 -8.532 1.00 67.88 116 THR A C 1
ATOM 959 O O . THR A 1 116 ? -8.773 -1.576 -7.328 1.00 67.88 116 THR A O 1
ATOM 962 N N . THR A 1 117 ? -9.060 -2.429 -9.388 1.00 66.38 117 THR A N 1
ATOM 963 C CA . THR A 1 117 ? -8.871 -3.840 -9.022 1.00 66.38 117 THR A CA 1
ATOM 964 C C . THR A 1 117 ? -7.436 -4.298 -9.312 1.00 66.38 117 THR A C 1
ATOM 966 O O . THR A 1 117 ? -6.835 -3.946 -10.332 1.00 66.38 117 THR A O 1
ATOM 969 N N . PHE A 1 118 ? -6.860 -5.085 -8.400 1.00 65.38 118 PHE A N 1
ATOM 970 C CA . PHE A 1 118 ? -5.563 -5.746 -8.577 1.00 65.38 118 PHE A CA 1
ATOM 971 C C . PHE A 1 118 ? -5.783 -7.231 -8.878 1.00 65.38 118 PHE A C 1
ATOM 973 O O . PHE A 1 118 ? -5.459 -8.103 -8.073 1.00 65.38 118 PHE A O 1
ATOM 980 N N . SER A 1 119 ? -6.376 -7.517 -10.038 1.00 58.28 119 SER A N 1
ATOM 981 C CA . SER A 1 119 ? -6.512 -8.890 -10.526 1.00 58.28 119 SER A CA 1
ATOM 982 C C . SER A 1 119 ? -5.144 -9.448 -10.923 1.00 58.28 119 SER A C 1
ATOM 984 O O . SER A 1 119 ? -4.329 -8.751 -11.536 1.00 58.28 119 SER A O 1
ATOM 986 N N . ASP A 1 120 ? -4.887 -10.703 -10.558 1.00 50.59 120 ASP A N 1
ATOM 987 C CA . ASP A 1 120 ? -3.687 -11.414 -10.983 1.00 50.59 120 ASP A CA 1
ATOM 988 C C . ASP A 1 120 ? -3.810 -11.710 -12.484 1.00 50.59 120 ASP A C 1
ATOM 990 O O . ASP A 1 120 ? -4.542 -12.612 -12.869 1.00 50.59 120 ASP A O 1
ATOM 994 N N . LEU A 1 121 ? -3.073 -10.945 -13.297 1.00 43.66 121 LEU A N 1
ATOM 995 C CA . LEU A 1 121 ? -2.810 -11.174 -14.726 1.00 43.66 121 LEU A CA 1
ATOM 996 C C . LEU A 1 121 ? -4.012 -10.989 -15.678 1.00 43.66 121 LEU A C 1
ATOM 998 O O . LEU A 1 121 ? -4.888 -11.839 -15.789 1.00 43.66 121 LEU A O 1
ATOM 1002 N N . GLU A 1 122 ? -3.947 -9.909 -16.459 1.00 35.72 122 GLU A N 1
ATOM 1003 C CA . GLU A 1 122 ? -4.440 -9.861 -17.845 1.00 35.72 122 GLU A CA 1
ATOM 1004 C C . GLU A 1 122 ? -3.225 -9.660 -18.770 1.00 35.72 122 GLU A C 1
ATOM 1006 O O . GLU A 1 122 ? -2.335 -8.847 -18.405 1.00 35.72 122 GLU A O 1
#

pLDDT: mean 72.04, std 18.02, range [35.72, 90.88]

Organism: Araneus ventricosus (NCBI:txid182803)

Secondary structure (DSSP, 8-state):
--HHHHHHHHHHHHHHHHHHT-HHHHHGGGSS-HHHHHHHHHHHHHHHHHHHHHHHH-HHHIIIIIHHHHHHHHSS--PPP---TT-HHHHHHHHHHHHHTHHHHHHHHHHHT------S--

Foldseek 3Di:
DVVVVVVVVVVVVVVVVVVVDPCPVVVVVPPDDPVVVVVVVVVLLVLLLVLLVVLVVDVCLVVPQQQVLVCVPVVDGDHQQHADPPDPVSSVVNVVSCVVSVVSSQRSCVVVVHPRDDDDDD

Sequence (122 aa):
MLEFRVLCKMYVCYLDAIIIGEKKIFENFNHLSRVEAIPRYNDLLQKVRKGVKLFKRSPTKYDMCLQKYVKEDTGKELSLILDCRIRWNSLLSMIERFHKLKVCIDKALIDIGSDTTFSDLE

Radius of gyration: 16.63 Å; chains: 1; bounding box: 44×34×41 Å

InterPro domains:
  IPR012337 Ribonuclease H-like superfamily [SSF53098] (36-110)